Protein AF-A0A838J1E3-F1 (afdb_monomer_lite)

Secondary structure (DSSP, 8-state):
--STT---BTTBS-HHHHHHHHHHTT----SSGGGHHHHHHHH-

Radius of gyration: 12.95 Å; chains: 1; bounding box: 30×18×31 Å

Structure (mmCIF, N/CA/C/O backbone):
data_AF-A0A838J1E3-F1
#
_entry.id   AF-A0A838J1E3-F1
#
loop_
_atom_site.group_PDB
_atom_site.id
_atom_site.type_symbol
_atom_site.label_atom_id
_atom_site.label_alt_id
_atom_site.label_comp_id
_atom_site.label_asym_id
_atom_site.label_entity_id
_atom_site.label_seq_id
_atom_site.pdbx_PDB_ins_code
_atom_site.Cartn_x
_atom_site.Cartn_y
_atom_site.Cartn_z
_atom_site.occupancy
_atom_site.B_iso_or_equiv
_atom_site.auth_seq_id
_atom_site.auth_comp_id
_atom_site.auth_asym_id
_atom_site.auth_atom_id
_atom_site.pdbx_PDB_model_num
ATOM 1 N N . MET A 1 1 ? 15.963 5.921 -3.299 1.00 63.94 1 MET A N 1
ATOM 2 C CA . MET A 1 1 ? 16.068 4.446 -3.317 1.00 63.94 1 MET A CA 1
ATOM 3 C C . MET A 1 1 ? 17.415 4.039 -2.726 1.00 63.94 1 MET A C 1
ATOM 5 O O . MET A 1 1 ? 18.398 4.063 -3.447 1.00 63.94 1 MET A O 1
ATOM 9 N N . GLY A 1 2 ? 17.490 3.781 -1.413 1.00 91.38 2 GLY A N 1
ATOM 10 C CA . GLY A 1 2 ? 18.740 3.379 -0.731 1.00 91.38 2 GLY A CA 1
ATOM 11 C C . GLY A 1 2 ? 18.72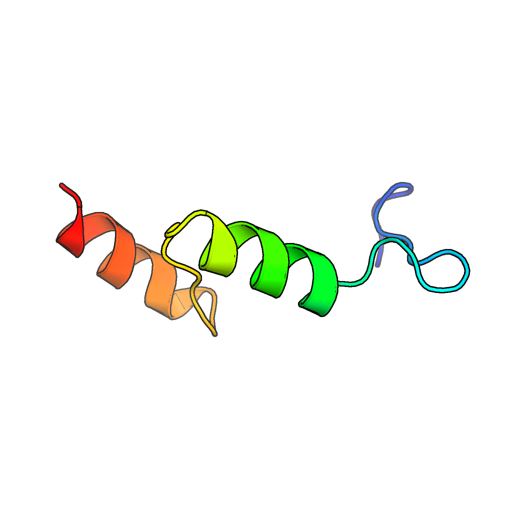1 1.948 -0.176 1.00 91.38 2 GLY A C 1
ATOM 12 O O . GLY A 1 2 ? 19.767 1.346 0.031 1.00 91.38 2 GLY A O 1
ATOM 13 N N . HIS A 1 3 ? 17.530 1.378 0.029 1.00 94.94 3 HIS A N 1
ATOM 14 C CA . HIS A 1 3 ? 17.368 -0.024 0.403 1.00 94.94 3 HIS A CA 1
ATOM 15 C C . HIS A 1 3 ? 17.552 -0.907 -0.837 1.00 94.94 3 HIS A C 1
ATOM 17 O O . HIS A 1 3 ? 16.925 -0.644 -1.859 1.00 94.94 3 HIS A O 1
ATOM 23 N N . ALA A 1 4 ? 18.338 -1.985 -0.731 1.00 93.94 4 ALA A N 1
ATOM 24 C CA . ALA A 1 4 ? 18.614 -2.907 -1.843 1.00 93.94 4 ALA A CA 1
ATOM 25 C C . ALA A 1 4 ? 17.360 -3.414 -2.595 1.00 93.94 4 ALA A C 1
ATOM 27 O O . ALA A 1 4 ? 17.407 -3.593 -3.806 1.00 93.94 4 ALA A O 1
ATOM 28 N N . GLY A 1 5 ? 16.232 -3.615 -1.900 1.00 92.88 5 GLY A N 1
ATOM 29 C CA . GLY A 1 5 ? 14.970 -4.073 -2.500 1.00 92.88 5 GLY A CA 1
ATOM 30 C C . GLY A 1 5 ? 14.048 -2.957 -3.002 1.00 92.88 5 GLY A C 1
ATOM 31 O O . GLY A 1 5 ? 13.007 -3.240 -3.591 1.00 92.88 5 GLY A O 1
ATOM 32 N N . ALA A 1 6 ? 14.397 -1.690 -2.781 1.00 95.31 6 ALA A N 1
ATOM 33 C CA . ALA A 1 6 ? 13.650 -0.567 -3.323 1.00 95.31 6 ALA A CA 1
ATOM 34 C C . ALA A 1 6 ? 14.102 -0.344 -4.774 1.00 95.31 6 ALA A C 1
ATOM 36 O O . ALA A 1 6 ? 14.902 0.546 -5.058 1.00 95.31 6 ALA A O 1
ATOM 37 N N . ILE A 1 7 ? 13.604 -1.189 -5.681 1.00 94.38 7 ILE A N 1
ATOM 38 C CA . ILE A 1 7 ? 13.939 -1.187 -7.106 1.00 94.38 7 ILE A CA 1
ATOM 39 C C . ILE A 1 7 ? 12.694 -1.413 -7.967 1.00 94.38 7 ILE A C 1
ATOM 41 O O . ILE A 1 7 ? 11.792 -2.170 -7.609 1.00 94.38 7 ILE A O 1
ATOM 45 N N . ILE A 1 8 ? 12.669 -0.752 -9.120 1.00 95.94 8 ILE A N 1
ATOM 46 C CA . ILE A 1 8 ? 11.745 -1.033 -10.218 1.00 95.94 8 ILE A CA 1
ATOM 47 C C . ILE A 1 8 ? 12.570 -1.760 -11.280 1.00 95.94 8 ILE A C 1
ATOM 49 O O . ILE A 1 8 ? 13.603 -1.241 -11.702 1.00 95.94 8 ILE A O 1
ATOM 53 N N . SER A 1 9 ? 12.150 -2.961 -11.678 1.00 94.81 9 SER A N 1
ATOM 54 C CA . SER A 1 9 ? 12.837 -3.768 -12.693 1.00 94.81 9 SER A CA 1
ATOM 55 C C . SER A 1 9 ? 11.888 -4.039 -13.853 1.00 94.81 9 SER A C 1
ATOM 57 O O . SER A 1 9 ? 10.825 -4.644 -13.673 1.00 94.81 9 SER A O 1
ATOM 59 N N . GLY A 1 10 ? 12.238 -3.529 -15.036 1.00 93.50 10 GLY A N 1
ATOM 60 C CA . GLY A 1 10 ? 11.299 -3.420 -16.151 1.00 93.50 10 GLY A CA 1
ATOM 61 C C . GLY A 1 10 ? 10.068 -2.607 -15.738 1.00 93.50 10 GLY A C 1
ATOM 62 O O . GLY A 1 10 ? 10.198 -1.493 -15.235 1.00 93.50 10 GLY A O 1
ATOM 63 N N . ASN A 1 11 ? 8.879 -3.197 -15.888 1.00 90.12 11 ASN A N 1
ATOM 64 C CA . ASN A 1 11 ? 7.606 -2.561 -15.523 1.00 90.12 11 ASN A CA 1
ATOM 65 C C . ASN A 1 11 ? 7.073 -3.007 -14.145 1.00 90.12 11 ASN A C 1
ATOM 67 O O . ASN A 1 11 ? 5.964 -2.634 -13.762 1.00 90.12 11 ASN A O 1
ATOM 71 N N . THR A 1 12 ? 7.842 -3.794 -13.387 1.00 93.88 12 THR A N 1
ATOM 72 C CA . THR A 1 12 ? 7.425 -4.363 -12.097 1.00 93.88 12 THR A CA 1
ATOM 73 C C . THR A 1 12 ? 8.094 -3.633 -10.932 1.00 93.88 12 THR A C 1
ATOM 75 O O . THR A 1 12 ? 9.261 -3.255 -11.005 1.00 93.88 12 THR A O 1
ATOM 78 N N . GLY A 1 13 ? 7.360 -3.456 -9.827 1.00 92.94 13 GLY A N 1
ATOM 79 C CA . GLY A 1 13 ? 7.868 -2.827 -8.598 1.00 92.94 13 GLY A CA 1
ATOM 80 C C . GLY A 1 13 ? 7.532 -1.340 -8.442 1.00 92.94 13 GLY A C 1
ATOM 81 O O . GLY A 1 13 ? 7.944 -0.730 -7.458 1.00 92.94 13 GLY A O 1
ATOM 82 N N . THR A 1 14 ? 6.760 -0.761 -9.368 1.00 96.81 14 THR A N 1
ATOM 83 C CA . THR A 1 14 ? 6.345 0.651 -9.320 1.00 96.81 14 THR A CA 1
ATOM 84 C C . THR A 1 14 ? 5.460 0.954 -8.108 1.00 96.81 14 THR A C 1
ATOM 86 O O . THR A 1 14 ? 4.712 0.099 -7.623 1.00 96.81 14 THR A O 1
ATOM 89 N N . ALA A 1 15 ? 5.516 2.196 -7.625 1.00 95.69 15 ALA A N 1
ATOM 90 C CA . ALA A 1 15 ? 4.630 2.659 -6.559 1.00 95.69 15 ALA A CA 1
ATOM 91 C C . ALA A 1 15 ? 3.164 2.643 -7.023 1.00 95.69 15 ALA A C 1
ATOM 93 O O . ALA A 1 15 ? 2.299 2.134 -6.319 1.00 95.69 15 ALA A O 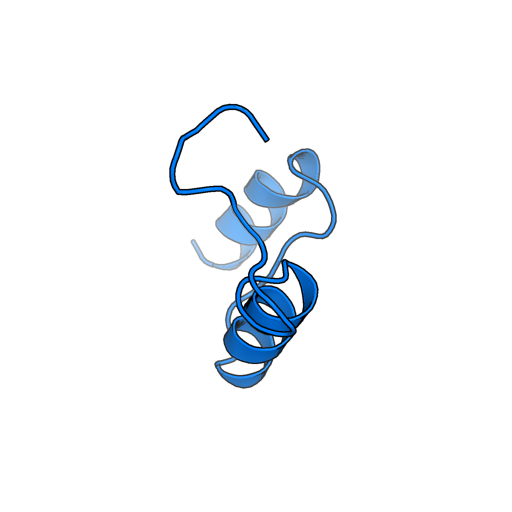1
ATOM 94 N N . GLN A 1 16 ? 2.906 3.105 -8.247 1.00 96.31 16 GLN A N 1
ATOM 95 C CA . GLN A 1 16 ? 1.575 3.187 -8.850 1.00 96.31 16 GLN A CA 1
ATOM 96 C C . GLN A 1 16 ? 0.901 1.815 -8.945 1.00 96.31 16 GLN A C 1
ATOM 98 O O . GLN A 1 16 ? -0.273 1.688 -8.612 1.00 96.31 16 GLN A O 1
ATOM 103 N N . GLY A 1 17 ? 1.645 0.771 -9.331 1.00 97.06 17 GLY A N 1
ATOM 104 C CA . GLY A 1 17 ? 1.113 -0.591 -9.377 1.00 97.06 17 GLY A CA 1
ATOM 105 C C . GLY A 1 17 ? 0.685 -1.098 -7.996 1.00 97.06 17 GLY A C 1
ATOM 106 O O . GLY A 1 17 ? -0.361 -1.729 -7.865 1.00 97.06 17 GLY A O 1
ATOM 107 N N . LYS A 1 18 ? 1.453 -0.770 -6.947 1.00 96.94 18 LYS A N 1
ATOM 108 C CA . LYS A 1 18 ? 1.102 -1.113 -5.558 1.00 96.94 18 LYS A CA 1
ATOM 109 C C . LYS A 1 18 ? -0.124 -0.334 -5.077 1.00 96.94 18 LYS A C 1
ATOM 111 O O . LYS A 1 18 ? -1.015 -0.937 -4.488 1.00 96.94 18 LYS A O 1
ATOM 116 N N . VAL A 1 19 ? -0.187 0.969 -5.360 1.00 97.81 19 VAL A N 1
ATOM 117 C CA . VAL A 1 19 ? -1.341 1.825 -5.033 1.00 97.81 19 VAL A CA 1
ATOM 118 C C . VAL A 1 19 ? -2.614 1.274 -5.675 1.00 97.81 19 VAL A C 1
ATOM 120 O O . VAL A 1 19 ? -3.587 1.028 -4.967 1.00 97.81 19 VAL A O 1
ATOM 123 N N . ALA A 1 20 ? -2.587 0.990 -6.980 1.00 97.62 20 ALA A N 1
ATOM 124 C CA . ALA A 1 20 ? -3.739 0.456 -7.704 1.00 97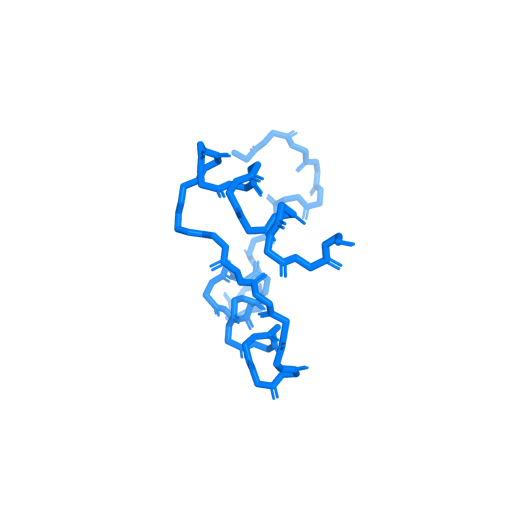.62 20 ALA A CA 1
ATOM 125 C C . ALA A 1 20 ? -4.211 -0.894 -7.136 1.00 97.62 20 ALA A C 1
ATOM 127 O O . ALA A 1 20 ? -5.409 -1.100 -6.953 1.00 97.62 20 ALA A O 1
ATOM 128 N N . ALA A 1 21 ? -3.281 -1.799 -6.811 1.00 98.31 21 ALA A N 1
ATOM 129 C CA . ALA A 1 21 ? -3.616 -3.097 -6.226 1.00 98.31 21 ALA A CA 1
ATOM 130 C C . ALA A 1 21 ? -4.273 -2.966 -4.839 1.00 98.31 21 ALA A C 1
ATOM 132 O O . ALA A 1 21 ? -5.269 -3.634 -4.564 1.00 98.31 21 ALA A O 1
ATOM 133 N N . LEU A 1 22 ? -3.750 -2.087 -3.978 1.00 98.25 22 LEU A N 1
ATOM 134 C CA . LEU A 1 22 ? -4.313 -1.831 -2.649 1.00 98.25 22 LEU A CA 1
ATOM 135 C C . LEU A 1 22 ? -5.702 -1.183 -2.735 1.00 98.25 22 LEU A C 1
ATOM 137 O O . LEU A 1 22 ? -6.631 -1.632 -2.066 1.00 98.25 22 LEU A O 1
ATOM 141 N N . GLN A 1 23 ? -5.872 -0.190 -3.609 1.00 97.50 23 GLN A N 1
ATOM 142 C CA . GLN A 1 23 ? -7.165 0.458 -3.841 1.00 97.50 23 GLN A CA 1
ATOM 143 C C . GLN A 1 23 ? -8.203 -0.516 -4.415 1.00 97.50 23 GLN A C 1
ATOM 145 O O . GLN A 1 23 ? -9.347 -0.524 -3.962 1.00 97.50 23 GLN A O 1
ATOM 150 N N . ALA A 1 24 ? -7.817 -1.390 -5.352 1.00 98.38 24 ALA A N 1
ATOM 151 C CA . ALA A 1 24 ? -8.692 -2.446 -5.870 1.00 98.38 24 ALA A CA 1
ATOM 152 C C . ALA A 1 24 ? -9.133 -3.428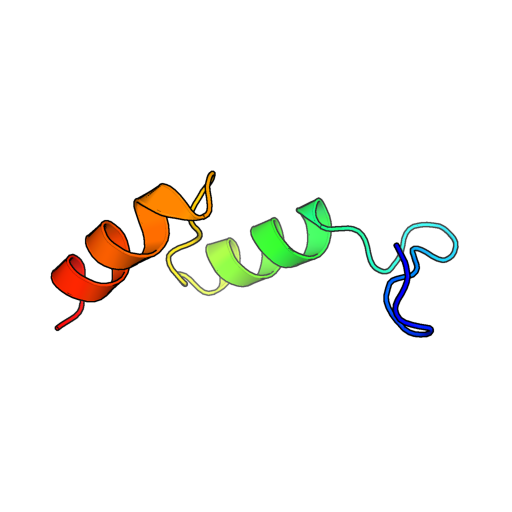 -4.767 1.00 98.38 24 ALA A C 1
ATOM 154 O O . ALA A 1 24 ? -10.265 -3.910 -4.778 1.00 98.38 24 ALA A O 1
ATOM 155 N N . ALA A 1 25 ? -8.271 -3.666 -3.775 1.00 98.44 25 ALA A N 1
ATOM 156 C CA . ALA A 1 25 ? -8.584 -4.429 -2.568 1.00 98.44 25 ALA A CA 1
ATOM 157 C C . ALA A 1 25 ? -9.353 -3.621 -1.498 1.00 98.44 25 ALA A C 1
ATOM 159 O O . ALA A 1 25 ? -9.568 -4.124 -0.397 1.00 98.44 25 ALA A O 1
ATOM 160 N N . LYS A 1 26 ? -9.789 -2.391 -1.810 1.00 96.50 26 LYS A N 1
ATOM 161 C CA . LYS A 1 26 ? -10.493 -1.460 -0.908 1.00 96.50 26 LYS A CA 1
ATOM 162 C C . LYS A 1 26 ? -9.685 -1.051 0.328 1.00 96.50 26 LYS A C 1
ATOM 164 O O . LYS A 1 26 ? -10.260 -0.663 1.343 1.00 96.50 26 LYS A O 1
ATOM 169 N N . VAL A 1 27 ? -8.358 -1.110 0.247 1.00 97.56 27 VAL A N 1
ATOM 170 C CA . VAL A 1 27 ? -7.470 -0.585 1.288 1.00 97.56 27 VAL A CA 1
ATOM 171 C C . VAL A 1 27 ? -7.345 0.933 1.105 1.00 97.56 27 VAL A C 1
ATOM 173 O O . VAL A 1 27 ? -7.024 1.372 -0.003 1.00 97.56 27 VAL A O 1
ATOM 176 N N . PRO A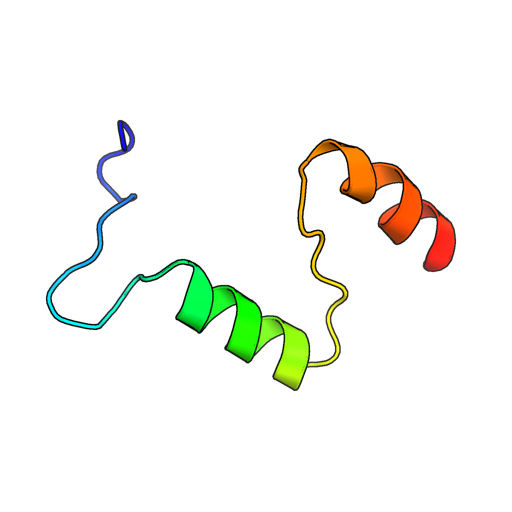 1 28 ? -7.567 1.751 2.150 1.00 96.50 28 PRO A N 1
ATOM 177 C CA . PRO A 1 28 ? -7.288 3.183 2.093 1.00 96.50 28 PRO A CA 1
ATOM 178 C C . PRO A 1 28 ? -5.796 3.435 1.842 1.00 96.50 28 PRO A C 1
ATOM 180 O O . PRO A 1 28 ? -4.945 2.894 2.547 1.00 96.50 28 PRO A O 1
ATOM 183 N N . VAL A 1 29 ? -5.471 4.265 0.849 1.00 97.44 29 VAL A N 1
ATOM 184 C CA . VAL A 1 29 ? -4.090 4.641 0.513 1.00 97.44 29 VAL A CA 1
ATOM 185 C C . VAL A 1 29 ? -3.962 6.156 0.609 1.00 97.44 29 VAL A C 1
ATOM 187 O O . VAL A 1 29 ? -4.722 6.873 -0.033 1.00 97.44 29 VAL A O 1
ATOM 190 N N . ALA A 1 30 ? -3.021 6.625 1.425 1.00 97.94 30 ALA A N 1
ATOM 191 C CA . ALA A 1 30 ? -2.718 8.042 1.592 1.00 97.94 30 ALA A CA 1
ATOM 192 C C . ALA A 1 30 ? -1.861 8.578 0.434 1.00 97.94 30 ALA A C 1
ATOM 194 O O . ALA A 1 30 ? -0.933 7.894 -0.004 1.00 97.94 30 ALA A O 1
ATOM 195 N N . ASP A 1 31 ? -2.120 9.816 0.005 1.00 95.88 31 ASP A N 1
ATOM 196 C CA . ASP A 1 31 ? -1.304 10.509 -1.001 1.00 95.88 31 ASP A CA 1
ATOM 197 C C . ASP A 1 31 ? 0.004 11.041 -0.401 1.00 95.88 31 ASP A C 1
ATOM 199 O O . ASP A 1 31 ? 1.060 10.989 -1.036 1.00 95.88 31 ASP A O 1
ATOM 203 N N . THR A 1 32 ? -0.042 11.516 0.848 1.00 97.50 32 THR A N 1
ATOM 204 C CA . THR A 1 32 ? 1.138 11.953 1.595 1.00 97.50 32 THR A CA 1
ATOM 205 C C . THR A 1 32 ? 1.256 11.229 2.932 1.00 97.50 32 THR A C 1
ATOM 207 O O . THR A 1 32 ? 0.283 10.752 3.514 1.00 97.50 32 THR A O 1
ATOM 210 N N . ILE A 1 33 ? 2.473 11.181 3.476 1.00 97.44 33 ILE A N 1
ATOM 211 C CA . ILE A 1 33 ? 2.733 10.551 4.781 1.00 97.44 33 ILE A CA 1
ATOM 212 C C . ILE A 1 33 ? 1.918 11.233 5.899 1.00 97.44 33 ILE A C 1
ATOM 214 O O . ILE A 1 33 ? 1.518 10.574 6.858 1.00 97.44 33 ILE A O 1
ATOM 218 N N . PHE A 1 34 ? 1.630 12.531 5.762 1.00 98.44 34 PHE A N 1
ATOM 219 C CA . PHE A 1 34 ? 0.874 13.304 6.750 1.00 98.44 34 PHE A CA 1
ATOM 220 C C . PHE A 1 34 ? -0.614 12.942 6.808 1.00 98.44 34 PHE A C 1
ATOM 222 O O . PHE A 1 34 ? -1.244 13.199 7.830 1.00 98.44 34 PHE A O 1
ATOM 229 N N . ASP A 1 35 ? -1.162 12.303 5.771 1.00 98.19 35 ASP A N 1
ATOM 230 C CA . ASP A 1 35 ? -2.574 11.906 5.735 1.00 98.19 35 ASP A CA 1
ATOM 231 C C . ASP A 1 35 ? -2.823 10.569 6.457 1.00 98.19 35 ASP A C 1
ATOM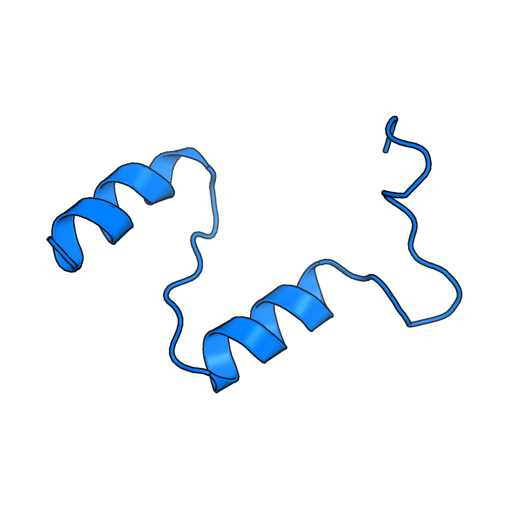 233 O O . ASP A 1 35 ? -3.955 10.262 6.841 1.00 98.19 35 ASP A O 1
ATOM 237 N N . ILE A 1 36 ? -1.766 9.778 6.702 1.00 97.81 36 ILE A N 1
ATOM 238 C CA . ILE A 1 36 ? -1.850 8.448 7.329 1.00 97.81 36 ILE A CA 1
ATOM 239 C C . ILE A 1 36 ? -2.588 8.483 8.680 1.00 97.81 36 ILE A C 1
ATOM 241 O O . ILE A 1 36 ? -3.501 7.674 8.857 1.00 97.81 36 ILE A O 1
ATOM 245 N N . PRO A 1 37 ? -2.284 9.396 9.630 1.00 98.12 37 PRO A N 1
ATOM 246 C CA . PRO A 1 37 ? -3.006 9.449 10.903 1.00 98.12 37 PRO A CA 1
ATOM 247 C C . PRO A 1 37 ? -4.510 9.688 10.730 1.00 98.12 37 PRO A C 1
ATOM 249 O O . PRO A 1 37 ? -5.312 9.129 11.477 1.00 98.12 37 PRO A O 1
ATOM 252 N N . GLY A 1 38 ? -4.897 10.492 9.733 1.00 98.19 38 GLY A N 1
ATOM 253 C CA . GLY A 1 38 ? -6.296 10.756 9.406 1.00 98.19 38 GLY A CA 1
ATOM 254 C C . GLY A 1 38 ? -7.019 9.495 8.938 1.00 98.19 38 GLY A C 1
ATOM 255 O O . GLY A 1 38 ? -8.089 9.183 9.456 1.00 98.19 38 GLY A O 1
ATOM 256 N N . LEU A 1 39 ? -6.407 8.736 8.024 1.00 97.50 39 LEU A N 1
ATOM 257 C CA . LEU A 1 39 ? -6.963 7.469 7.539 1.00 97.50 39 LEU A CA 1
ATOM 258 C C . LEU A 1 39 ? -7.062 6.414 8.644 1.00 97.50 39 LEU A C 1
ATOM 260 O O . LEU A 1 39 ? -8.079 5.737 8.749 1.00 97.50 39 LEU A O 1
ATOM 264 N N . VAL A 1 40 ? -6.041 6.299 9.499 1.00 97.62 40 VAL A N 1
ATOM 265 C CA . VAL A 1 40 ? -6.071 5.367 10.638 1.00 97.62 40 VAL A CA 1
ATOM 266 C C . VAL A 1 40 ? -7.221 5.719 11.582 1.00 97.62 40 VAL A C 1
ATOM 268 O O . VAL A 1 40 ? -7.977 4.840 11.976 1.00 97.62 40 VAL A O 1
ATOM 271 N N . LYS A 1 41 ? -7.418 7.006 11.891 1.00 98.00 41 LYS A N 1
ATOM 272 C CA . LYS A 1 41 ? -8.529 7.457 12.740 1.00 98.00 41 LYS A CA 1
ATOM 273 C C . LYS A 1 41 ? -9.912 7.137 12.155 1.00 98.00 41 LYS A C 1
ATOM 275 O O . LYS A 1 41 ? -10.851 6.994 12.922 1.00 98.00 41 LYS A O 1
ATOM 280 N N . GLN A 1 42 ? -10.058 7.045 10.832 1.00 96.00 42 GLN A N 1
ATOM 281 C CA . GLN A 1 42 ? -11.338 6.706 10.191 1.00 96.00 42 GLN A CA 1
ATOM 282 C C . GLN A 1 42 ? -11.717 5.223 10.323 1.00 96.00 42 GLN A C 1
ATOM 284 O O . GLN A 1 42 ? -12.880 4.887 10.110 1.00 96.00 42 GLN A O 1
ATOM 289 N N . VAL A 1 43 ? -10.753 4.347 10.622 1.00 93.38 43 VAL A N 1
ATOM 290 C CA . VAL A 1 43 ? -10.954 2.887 10.688 1.00 93.38 43 VAL A CA 1
ATOM 291 C C . VAL A 1 43 ? -10.789 2.306 12.098 1.00 93.38 43 VAL A C 1
ATOM 293 O O . VAL A 1 43 ? -10.948 1.097 12.267 1.00 93.38 43 VAL A O 1
ATOM 296 N N . LEU A 1 44 ? -10.456 3.149 13.082 1.00 91.25 44 LEU A N 1
ATOM 297 C CA . LEU A 1 44 ? -10.489 2.845 14.517 1.00 91.25 44 LEU A CA 1
ATOM 298 C C . LEU A 1 44 ? -11.875 3.147 15.091 1.00 91.25 44 LEU A C 1
ATOM 300 O O . LEU A 1 44 ? -12.335 2.335 15.922 1.00 91.25 44 LEU A O 1
#

Foldseek 3Di:
DPDPPCDDDDNPNDPVVVVVVCVVVVHDDDPDPVCVVVSVVVVD

Sequence (44 aa):
MGHAGAIISGNTGTAQGKVAALQAAKVPVADTIFDIPGLVKQVL

pLDDT: mean 95.42, std 5.26, range [63.94, 98.44]